Protein AF-A0A497BUD6-F1 (afdb_monomer_lite)

Sequence (98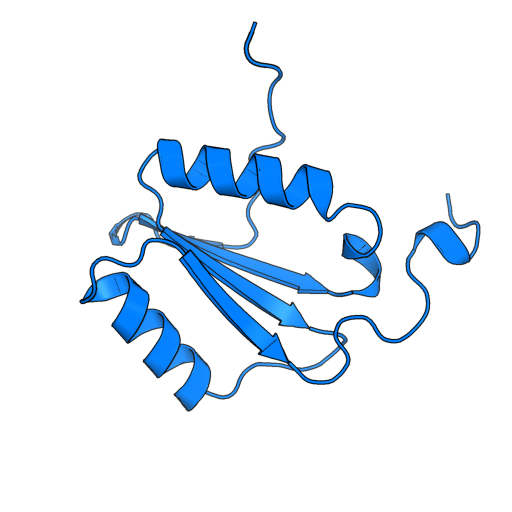 aa):
MIKSCNTRVDIAIPSMRIIVEYDEWFWHGHHLSEDNIRYKSLLNYGWKVLQIKARNNLPTQQQLDNALFNLLFDTNSFYIIELDGWGIGSTKFDNGGN

Secondary structure (DSSP, 8-state):
---------SEEEGGGTEEEEEEEHHHHTTTHHHHHHHHHHHHHTT-EEEEEEESS-PPPHHHHHHHHHHHHHSS-SEEEEEPTTTT-S--TTTTT--

pLDDT: mean 88.67, std 14.34, range [32.91, 98.19]

Radius of gyration: 14.29 Å; chains: 1; bounding box: 32×33×42 Å

Structure (mmCIF, N/CA/C/O backbone):
data_AF-A0A497BUD6-F1
#
_entry.id   AF-A0A497BUD6-F1
#
loop_
_atom_site.group_PDB
_atom_site.id
_atom_site.type_symbol
_atom_site.label_atom_id
_atom_site.label_alt_id
_atom_site.label_comp_id
_atom_site.label_asym_id
_atom_site.label_entity_id
_atom_site.label_seq_id
_atom_site.pdbx_PDB_ins_code
_atom_site.Cartn_x
_atom_site.Cartn_y
_atom_site.Cartn_z
_atom_site.occupancy
_atom_site.B_iso_or_equiv
_atom_site.auth_seq_id
_atom_site.auth_comp_id
_atom_site.auth_asym_id
_atom_site.auth_atom_id
_atom_site.pdbx_PDB_model_num
ATOM 1 N N . MET A 1 1 ? -18.742 20.102 -0.499 1.00 32.91 1 MET A N 1
ATOM 2 C CA . MET A 1 1 ? -18.841 19.077 -1.560 1.00 32.91 1 MET A CA 1
ATOM 3 C C . MET A 1 1 ? -17.599 18.209 -1.473 1.00 32.91 1 MET A C 1
ATOM 5 O O . MET A 1 1 ? -16.528 18.683 -1.825 1.00 32.91 1 MET A O 1
ATOM 9 N N . ILE A 1 2 ? -17.706 16.994 -0.938 1.00 39.28 2 ILE A N 1
ATOM 10 C CA . ILE A 1 2 ? -16.612 16.024 -1.043 1.00 39.28 2 ILE A CA 1
ATOM 11 C C . ILE A 1 2 ? -16.727 15.472 -2.463 1.00 39.28 2 ILE A C 1
ATOM 13 O O . ILE A 1 2 ? -17.709 14.802 -2.778 1.00 39.28 2 ILE A O 1
ATOM 17 N N . LYS A 1 3 ? -15.797 15.851 -3.351 1.00 40.62 3 LYS A N 1
ATOM 18 C CA . LYS A 1 3 ? -15.644 15.184 -4.651 1.00 40.62 3 LYS A CA 1
ATOM 19 C C . LYS A 1 3 ? -15.573 13.690 -4.353 1.00 40.62 3 LYS A C 1
ATOM 21 O O . LYS A 1 3 ? -14.770 13.302 -3.511 1.00 40.62 3 LYS A O 1
ATOM 26 N N . SER A 1 4 ? -16.414 12.889 -5.005 1.00 42.84 4 SER A N 1
ATOM 27 C CA . SER A 1 4 ? -16.281 11.434 -4.993 1.00 42.84 4 SER A CA 1
ATOM 28 C C . SER A 1 4 ? -14.853 11.110 -5.431 1.00 42.84 4 SER A C 1
ATOM 30 O O . SER A 1 4 ? -14.510 11.213 -6.606 1.00 42.84 4 SER A O 1
ATOM 32 N N . CYS A 1 5 ? -13.987 10.823 -4.461 1.00 50.47 5 CYS A N 1
ATOM 33 C CA . CYS A 1 5 ? -12.758 10.105 -4.710 1.00 50.47 5 CYS A CA 1
ATOM 34 C C . CYS A 1 5 ? -13.205 8.735 -5.215 1.00 50.47 5 CYS A C 1
ATOM 36 O O . CYS A 1 5 ? -14.110 8.125 -4.648 1.00 50.47 5 CYS A O 1
ATOM 38 N N . ASN A 1 6 ? -12.657 8.298 -6.342 1.00 57.50 6 ASN A N 1
ATOM 39 C CA . ASN A 1 6 ? -12.934 6.978 -6.880 1.00 57.50 6 ASN A CA 1
ATOM 40 C C . ASN A 1 6 ? -12.470 5.962 -5.820 1.00 57.50 6 ASN A C 1
ATOM 42 O O . ASN A 1 6 ? -11.274 5.754 -5.648 1.00 57.50 6 ASN A O 1
ATOM 46 N N . THR A 1 7 ? -13.395 5.405 -5.034 1.00 65.38 7 THR A N 1
ATOM 47 C CA . THR A 1 7 ? -13.101 4.523 -3.888 1.00 65.38 7 THR A CA 1
ATOM 48 C C . THR A 1 7 ? -12.854 3.090 -4.346 1.00 65.38 7 THR A C 1
ATOM 50 O O . THR A 1 7 ? -13.349 2.140 -3.740 1.00 65.38 7 THR A O 1
ATOM 53 N N . ARG A 1 8 ? -12.172 2.924 -5.479 1.00 84.06 8 ARG A N 1
ATOM 54 C CA . ARG A 1 8 ? -11.731 1.606 -5.916 1.00 84.06 8 ARG A CA 1
ATOM 55 C C . ARG A 1 8 ? -10.464 1.268 -5.153 1.00 84.06 8 ARG A C 1
ATOM 57 O O . ARG A 1 8 ? -9.606 2.129 -4.960 1.00 84.06 8 ARG A O 1
ATOM 64 N N . VAL A 1 9 ? -10.432 0.030 -4.701 1.00 91.94 9 VAL A N 1
ATOM 65 C CA . VAL A 1 9 ? -9.321 -0.604 -4.009 1.00 91.94 9 VAL A CA 1
ATOM 66 C C . VAL A 1 9 ? -9.159 -1.985 -4.626 1.00 91.94 9 VAL A C 1
ATOM 68 O O . VAL A 1 9 ? -10.169 -2.570 -5.036 1.00 91.94 9 VAL A O 1
ATOM 71 N N . ASP A 1 10 ? -7.939 -2.503 -4.701 1.00 94.19 10 ASP A N 1
ATOM 72 C CA . ASP A 1 10 ? -7.712 -3.814 -5.320 1.00 94.19 10 ASP A CA 1
ATOM 73 C C . ASP A 1 10 ? -8.294 -4.934 -4.459 1.00 94.19 10 ASP A C 1
ATOM 75 O O . ASP A 1 10 ? -9.063 -5.774 -4.934 1.00 94.19 10 ASP A O 1
ATOM 79 N N . ILE A 1 11 ? -7.965 -4.927 -3.163 1.00 96.31 11 ILE A N 1
ATOM 80 C CA . ILE A 1 11 ? -8.468 -5.900 -2.193 1.00 96.31 11 ILE A CA 1
ATOM 81 C C . ILE A 1 11 ? -8.847 -5.185 -0.896 1.00 96.31 11 ILE A C 1
ATOM 83 O O . ILE A 1 11 ? -8.066 -4.428 -0.322 1.00 96.31 11 ILE A O 1
ATOM 87 N N . ALA A 1 12 ? -10.037 -5.497 -0.383 1.00 96.38 12 ALA A N 1
ATOM 88 C CA . ALA A 1 12 ? -10.470 -5.109 0.953 1.00 96.38 12 ALA A CA 1
ATOM 89 C C . ALA A 1 12 ? -10.638 -6.344 1.844 1.00 96.38 12 ALA A C 1
ATOM 91 O O . ALA A 1 12 ? -11.255 -7.331 1.443 1.00 96.38 12 ALA A O 1
ATOM 92 N N . ILE A 1 13 ? -10.150 -6.256 3.082 1.00 96.69 13 ILE A N 1
ATOM 93 C CA . ILE A 1 13 ? -10.304 -7.261 4.139 1.00 96.69 13 ILE A CA 1
ATOM 94 C C . ILE A 1 13 ? -11.082 -6.606 5.296 1.00 96.69 13 ILE A C 1
ATOM 96 O O . ILE A 1 13 ? -10.481 -6.063 6.231 1.00 96.69 13 ILE A O 1
ATOM 100 N N . PRO A 1 14 ? -12.432 -6.604 5.255 1.00 95.81 14 PRO A N 1
ATOM 101 C CA . PRO A 1 14 ? -13.245 -5.784 6.156 1.00 95.81 14 PRO A CA 1
ATOM 102 C C . PRO A 1 14 ? -13.122 -6.149 7.633 1.00 95.81 14 PRO A C 1
ATOM 104 O O . PRO A 1 14 ? -13.110 -5.260 8.481 1.00 95.81 14 PRO 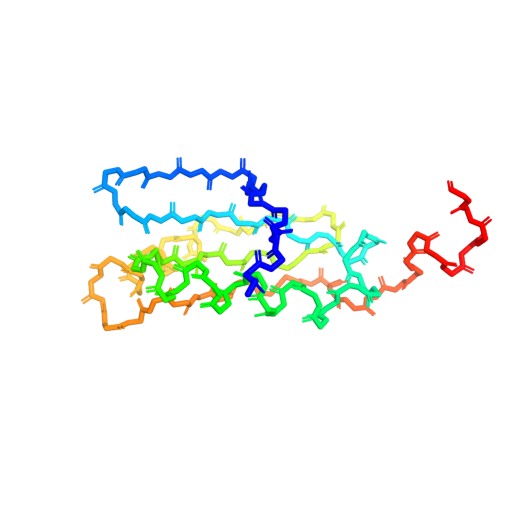A O 1
ATOM 107 N N . SER A 1 15 ? -12.987 -7.440 7.948 1.00 95.81 15 SER A N 1
ATOM 108 C CA . SER A 1 15 ? -12.845 -7.929 9.327 1.00 95.81 15 SER A CA 1
ATOM 109 C C . SER A 1 15 ? -11.607 -7.372 10.034 1.00 95.81 15 SER A C 1
ATOM 111 O O . SER A 1 15 ? -11.605 -7.255 11.255 1.00 95.81 15 SER A O 1
ATOM 113 N N . MET A 1 16 ? -10.580 -6.994 9.270 1.00 95.50 16 MET A N 1
ATOM 114 C CA . MET A 1 16 ? -9.330 -6.420 9.774 1.00 95.50 16 MET A CA 1
ATOM 115 C C . MET A 1 16 ? -9.221 -4.914 9.503 1.00 95.50 16 MET A C 1
ATOM 117 O O . MET A 1 16 ? -8.261 -4.284 9.937 1.00 95.50 16 MET A O 1
ATOM 121 N N . ARG A 1 17 ? -10.186 -4.337 8.770 1.00 95.94 17 ARG A N 1
ATOM 122 C CA . ARG A 1 17 ? -10.103 -2.992 8.184 1.00 95.94 17 ARG A CA 1
ATOM 123 C C . ARG A 1 17 ? -8.795 -2.756 7.426 1.00 95.94 17 ARG A C 1
ATOM 125 O O . ARG A 1 17 ? -8.223 -1.676 7.520 1.00 95.94 17 ARG A O 1
ATOM 132 N N . ILE A 1 18 ? -8.326 -3.748 6.671 1.00 97.50 18 ILE A N 1
ATOM 133 C CA . ILE A 1 18 ? -7.126 -3.621 5.835 1.00 97.50 18 ILE A CA 1
ATOM 134 C C . ILE A 1 18 ? -7.543 -3.498 4.373 1.00 97.50 18 ILE A C 1
ATOM 136 O O . ILE A 1 18 ? -8.372 -4.268 3.892 1.00 97.50 18 ILE A O 1
ATOM 140 N N . ILE A 1 19 ? -6.947 -2.539 3.680 1.00 97.44 19 ILE A N 1
ATOM 141 C CA . ILE A 1 19 ? -6.915 -2.445 2.226 1.00 97.44 19 ILE A CA 1
ATOM 142 C C . ILE A 1 19 ? -5.527 -2.875 1.752 1.00 97.44 19 ILE A C 1
ATOM 144 O O . ILE A 1 19 ? -4.527 -2.511 2.374 1.00 97.44 19 ILE A O 1
ATOM 148 N N . VAL A 1 20 ? -5.469 -3.635 0.663 1.00 97.00 20 VAL A N 1
ATOM 149 C CA . VAL A 1 20 ? -4.227 -3.958 -0.044 1.00 97.00 20 VAL A CA 1
ATOM 150 C C . VAL A 1 20 ? -4.306 -3.342 -1.435 1.00 97.00 20 VAL A C 1
ATOM 152 O O . VAL A 1 20 ? -5.282 -3.575 -2.145 1.00 97.00 20 VAL A O 1
ATOM 155 N N . GLU A 1 21 ? -3.290 -2.564 -1.793 1.00 96.06 21 GLU A N 1
ATOM 156 C CA . GLU A 1 21 ? -3.133 -1.921 -3.104 1.00 96.06 21 GLU A CA 1
ATOM 157 C C . GLU A 1 21 ? -1.849 -2.438 -3.741 1.00 96.06 21 GLU A C 1
ATOM 159 O O . GLU A 1 21 ? -0.797 -2.466 -3.089 1.00 96.06 21 GLU A O 1
ATOM 164 N N . TYR A 1 22 ? -1.937 -2.864 -4.994 1.00 95.25 22 TYR A N 1
ATOM 165 C CA . TYR A 1 22 ? -0.802 -3.302 -5.788 1.00 95.25 22 TYR A CA 1
ATOM 166 C C . TYR A 1 22 ? -0.546 -2.281 -6.898 1.00 95.25 22 TYR A C 1
ATOM 168 O O . TYR A 1 22 ? -1.086 -2.358 -8.000 1.00 95.25 22 TYR A O 1
ATOM 176 N N . ASP A 1 23 ? 0.322 -1.323 -6.590 1.00 94.50 23 ASP A N 1
ATOM 177 C CA . ASP A 1 23 ? 0.656 -0.225 -7.480 1.00 94.50 23 ASP A CA 1
ATOM 178 C C . ASP A 1 23 ? 1.828 -0.629 -8.375 1.00 94.50 23 ASP A C 1
ATOM 180 O O . ASP A 1 23 ? 2.985 -0.702 -7.945 1.00 94.50 23 ASP A O 1
ATOM 184 N N . GLU A 1 24 ? 1.551 -0.850 -9.655 1.00 92.81 24 GLU A N 1
ATOM 185 C CA . GLU A 1 24 ? 2.599 -1.010 -10.660 1.00 92.81 24 GLU A CA 1
ATOM 186 C C . GLU A 1 24 ? 3.044 0.345 -11.225 1.00 92.81 24 GLU A C 1
ATOM 188 O O . GLU A 1 24 ? 2.224 1.189 -11.605 1.00 92.81 24 GLU A O 1
ATOM 193 N N . TRP A 1 25 ? 4.361 0.532 -11.364 1.00 93.75 25 TRP A N 1
ATOM 194 C CA . TRP A 1 25 ? 4.958 1.787 -11.838 1.00 93.75 25 TRP A CA 1
ATOM 195 C C . TRP A 1 25 ? 4.387 2.263 -13.178 1.00 93.75 25 TRP A C 1
ATOM 197 O O . TRP A 1 25 ? 4.130 3.455 -13.357 1.00 93.75 25 TRP A O 1
ATOM 207 N N . PHE A 1 26 ? 4.149 1.332 -14.109 1.00 91.38 26 PHE A N 1
ATOM 208 C CA . PHE A 1 26 ? 3.629 1.663 -15.433 1.00 91.38 26 PHE A CA 1
ATOM 20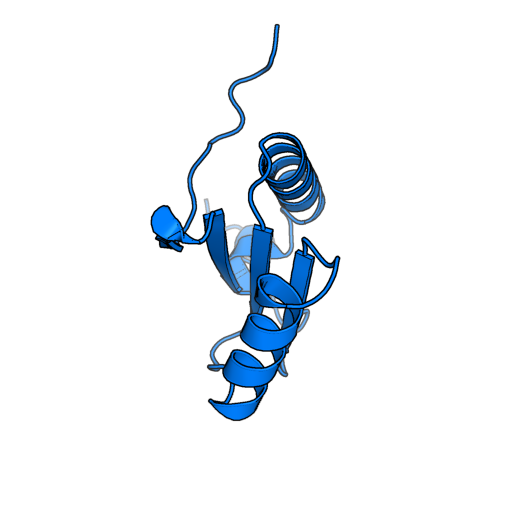9 C C . PHE A 1 26 ? 2.291 2.413 -15.352 1.00 91.38 26 PHE A C 1
ATOM 211 O O . PHE A 1 26 ? 2.090 3.384 -16.078 1.00 91.38 26 PHE A O 1
ATOM 218 N N . TRP A 1 27 ? 1.398 2.011 -14.448 1.00 89.06 27 TRP A N 1
ATOM 219 C CA . TRP A 1 27 ? 0.076 2.622 -14.309 1.00 89.06 27 TRP A CA 1
ATOM 220 C C . TRP A 1 27 ? 0.088 3.832 -13.373 1.00 89.06 27 TRP A C 1
ATOM 222 O O . TRP A 1 27 ? -0.554 4.836 -13.676 1.00 89.06 27 TRP A O 1
ATOM 232 N N . HIS A 1 28 ? 0.843 3.768 -12.274 1.00 89.12 28 HIS A N 1
ATOM 233 C CA . HIS A 1 28 ? 0.733 4.735 -11.177 1.00 89.12 28 HIS A CA 1
ATOM 234 C C . HIS A 1 28 ? 1.767 5.866 -11.198 1.00 89.12 28 HIS A C 1
ATOM 236 O O . HIS A 1 28 ? 1.590 6.861 -10.495 1.00 89.12 28 HIS A O 1
ATOM 242 N N . GLY A 1 29 ? 2.827 5.780 -12.009 1.00 87.94 29 GLY A N 1
ATOM 243 C CA . GLY A 1 29 ? 3.942 6.737 -11.955 1.00 87.94 29 GLY A CA 1
ATOM 244 C C . GLY A 1 29 ? 3.569 8.217 -12.156 1.00 87.94 29 GLY A C 1
ATOM 245 O O . GLY A 1 29 ? 4.247 9.083 -11.608 1.00 87.94 29 GLY A O 1
ATOM 246 N N . HIS A 1 30 ? 2.464 8.527 -12.852 1.00 88.50 30 HIS A N 1
ATOM 247 C CA . HIS A 1 30 ? 1.938 9.903 -12.989 1.00 88.50 30 HIS A CA 1
ATOM 248 C C . HIS A 1 30 ? 0.839 10.274 -11.988 1.00 88.50 30 HIS A C 1
ATOM 250 O O . HIS A 1 30 ? 0.531 11.454 -11.831 1.00 88.50 30 HIS A O 1
ATOM 256 N N . HIS A 1 31 ? 0.258 9.301 -11.287 1.00 86.81 31 HIS A N 1
ATOM 257 C CA . HIS A 1 31 ? -0.902 9.494 -10.407 1.00 86.81 31 HIS A CA 1
ATOM 258 C C . HIS A 1 31 ? -0.540 9.544 -8.916 1.00 86.81 31 HIS A C 1
ATOM 260 O O . HIS A 1 31 ? -1.419 9.587 -8.058 1.00 86.81 31 HIS A O 1
ATOM 266 N N . LEU A 1 32 ? 0.753 9.629 -8.584 1.00 88.12 32 LEU A N 1
ATOM 267 C CA . LEU A 1 32 ? 1.253 9.555 -7.205 1.00 88.12 32 LEU A CA 1
ATOM 268 C C . LEU A 1 32 ? 0.586 10.555 -6.242 1.00 88.12 32 LEU A C 1
ATOM 270 O O . LEU A 1 32 ? 0.401 10.262 -5.059 1.00 88.12 32 LEU A O 1
ATOM 274 N N . SER A 1 33 ? 0.247 11.760 -6.706 1.00 88.44 33 SER A N 1
ATOM 275 C C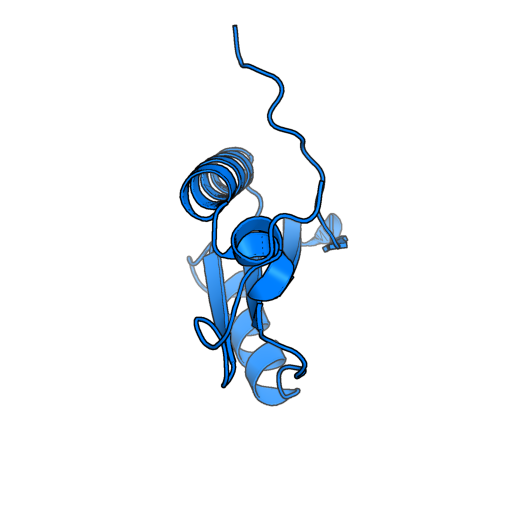A . SER A 1 33 ? -0.418 12.773 -5.874 1.00 88.44 33 SER A CA 1
ATOM 276 C C . SER A 1 33 ? -1.879 12.414 -5.582 1.00 88.44 33 SER A C 1
ATOM 278 O O . SER A 1 33 ? -2.343 12.581 -4.452 1.00 88.44 33 SER A O 1
ATOM 280 N N . GLU A 1 34 ? -2.586 11.887 -6.576 1.00 88.06 34 GLU A N 1
ATOM 281 C CA . GLU A 1 34 ? -3.981 11.457 -6.492 1.00 88.06 34 GLU A CA 1
ATOM 282 C C . GLU A 1 34 ? -4.108 10.208 -5.615 1.00 88.06 34 GLU A C 1
ATOM 284 O O . GLU A 1 34 ? -4.957 10.171 -4.719 1.00 88.06 34 GLU A O 1
ATOM 289 N N . ASP A 1 35 ? -3.193 9.251 -5.780 1.00 88.06 35 ASP A N 1
ATOM 290 C CA . ASP A 1 35 ? -3.085 8.061 -4.935 1.00 88.06 35 ASP A CA 1
ATOM 291 C C . ASP A 1 35 ? -2.841 8.433 -3.471 1.00 88.06 35 ASP A C 1
ATOM 293 O O . ASP A 1 35 ? -3.543 7.963 -2.576 1.00 88.06 35 ASP A O 1
ATOM 297 N N . ASN A 1 36 ? -1.948 9.389 -3.202 1.00 89.38 36 ASN A N 1
ATOM 298 C CA . ASN A 1 36 ? -1.726 9.881 -1.841 1.00 89.38 36 ASN A CA 1
ATOM 299 C C . ASN A 1 36 ? -2.979 10.513 -1.211 1.00 89.38 36 ASN A C 1
ATOM 301 O O . ASN A 1 36 ? -3.201 10.379 -0.004 1.00 89.38 36 ASN A O 1
ATOM 305 N N . ILE A 1 37 ? -3.807 11.217 -1.990 1.00 91.19 37 ILE A N 1
ATOM 306 C CA . ILE A 1 37 ? -5.075 11.774 -1.493 1.00 91.19 37 ILE A CA 1
ATOM 307 C C . ILE A 1 37 ? -6.059 10.641 -1.180 1.00 91.19 37 ILE A C 1
ATOM 309 O O . ILE A 1 37 ? -6.710 10.668 -0.130 1.00 91.19 37 ILE A O 1
ATOM 313 N N . ARG A 1 38 ? -6.139 9.631 -2.054 1.00 90.12 38 ARG A N 1
ATOM 314 C CA . ARG A 1 38 ? -6.967 8.433 -1.861 1.00 90.12 38 ARG A CA 1
ATOM 315 C C . ARG A 1 38 ? -6.576 7.700 -0.577 1.00 90.12 38 ARG A C 1
ATOM 317 O O . ARG A 1 38 ? -7.439 7.476 0.272 1.00 90.12 38 ARG A O 1
ATOM 324 N N . TYR A 1 39 ? -5.287 7.441 -0.369 1.00 92.06 39 TYR A N 1
ATOM 325 C CA . TYR A 1 39 ? -4.784 6.782 0.838 1.00 92.06 39 TYR A CA 1
ATOM 326 C C . TYR A 1 39 ? -5.096 7.574 2.104 1.00 92.06 39 TYR A C 1
ATOM 328 O O . TYR A 1 39 ? -5.652 7.017 3.047 1.00 92.06 39 TYR A O 1
ATOM 336 N N . LYS A 1 40 ? -4.869 8.893 2.114 1.00 92.19 40 LYS A N 1
ATOM 337 C CA . LYS A 1 40 ? -5.250 9.747 3.254 1.00 92.19 40 LYS A CA 1
ATOM 338 C C . LYS A 1 40 ? -6.739 9.656 3.575 1.00 92.19 40 LYS A C 1
ATOM 340 O O . LYS A 1 40 ? -7.115 9.616 4.743 1.00 92.19 40 LYS A O 1
ATOM 345 N N . SER A 1 41 ? -7.590 9.601 2.552 1.00 92.50 41 SER A N 1
ATOM 346 C CA . SER A 1 41 ? -9.025 9.423 2.750 1.00 92.50 41 SER A CA 1
ATOM 347 C C . SER A 1 41 ? -9.350 8.078 3.406 1.00 92.50 41 SER A C 1
ATOM 349 O O . SER A 1 41 ? -10.133 8.055 4.350 1.00 92.50 41 SER A O 1
ATOM 351 N N . LEU A 1 42 ? -8.750 6.974 2.948 1.00 92.94 42 LEU A N 1
ATOM 352 C CA . LEU A 1 42 ? -8.944 5.640 3.534 1.00 92.94 42 LEU A CA 1
ATOM 353 C C . LEU A 1 42 ? -8.506 5.597 5.004 1.00 92.94 42 LEU A C 1
ATOM 355 O O . LEU A 1 42 ? -9.265 5.130 5.856 1.00 92.94 42 LEU A O 1
ATOM 359 N N . LEU A 1 43 ? -7.337 6.168 5.309 1.00 94.12 43 LEU A N 1
ATOM 360 C CA . LEU A 1 43 ? -6.822 6.286 6.675 1.00 94.12 43 L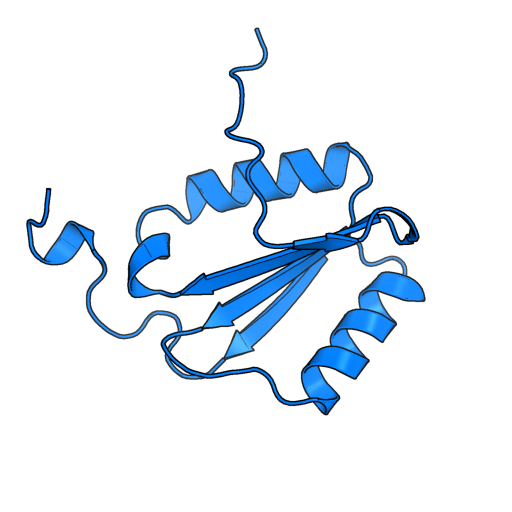EU A CA 1
ATOM 361 C C . LEU A 1 43 ? -7.777 7.079 7.579 1.00 94.12 43 LEU A C 1
ATOM 363 O O . LEU A 1 43 ? -8.074 6.650 8.692 1.00 94.12 43 LEU A O 1
ATOM 367 N N . ASN A 1 44 ? -8.331 8.191 7.087 1.00 93.62 44 ASN A N 1
ATOM 368 C CA . ASN A 1 44 ? -9.311 8.993 7.830 1.00 93.62 44 ASN A CA 1
ATOM 369 C C . ASN A 1 44 ? -10.626 8.241 8.098 1.00 93.62 44 ASN A C 1
ATOM 371 O O . ASN A 1 44 ? -11.298 8.516 9.090 1.00 93.62 44 ASN A O 1
ATOM 375 N N . TYR A 1 45 ? -10.988 7.280 7.245 1.00 92.94 45 TYR A N 1
ATOM 376 C CA . TYR A 1 45 ? -12.122 6.378 7.471 1.00 92.94 45 TYR A CA 1
ATOM 377 C C . TYR A 1 45 ? -11.788 5.198 8.401 1.00 92.94 45 TYR A C 1
ATOM 379 O O . TYR A 1 45 ? -12.640 4.343 8.645 1.00 92.94 45 TYR A O 1
ATOM 387 N N . GLY A 1 46 ? -10.571 5.149 8.950 1.00 94.31 46 GLY A N 1
ATOM 388 C CA . GLY A 1 46 ? -10.129 4.116 9.882 1.00 94.31 46 GLY A CA 1
ATOM 389 C C . GLY A 1 46 ? -9.719 2.807 9.212 1.00 94.31 46 GLY A C 1
ATOM 390 O O . GLY A 1 46 ? -9.633 1.787 9.900 1.00 94.31 46 GLY A O 1
ATOM 391 N N . TRP A 1 47 ? -9.491 2.819 7.895 1.00 96.56 47 TRP A N 1
ATOM 392 C CA . TRP A 1 47 ? -8.826 1.717 7.210 1.00 96.56 47 TRP A CA 1
ATOM 393 C C . TRP A 1 47 ? -7.323 1.792 7.436 1.00 96.56 47 TRP A C 1
ATOM 395 O O . TRP A 1 47 ? -6.741 2.869 7.540 1.00 96.56 47 TRP A O 1
ATOM 405 N N . LYS A 1 48 ? -6.700 0.625 7.479 1.00 97.69 48 LYS A N 1
ATOM 406 C CA . LYS A 1 48 ? -5.264 0.439 7.361 1.00 97.69 48 LYS A CA 1
ATOM 407 C C . LYS A 1 48 ? -4.942 0.099 5.910 1.00 97.69 48 LYS A C 1
ATOM 409 O O . LYS A 1 48 ? -5.752 -0.552 5.253 1.00 97.69 48 LYS A O 1
ATOM 414 N N . VAL A 1 49 ? -3.788 0.516 5.407 1.00 97.56 49 VAL A N 1
ATOM 415 C CA . VAL A 1 49 ? -3.405 0.291 4.007 1.00 97.56 49 VAL A CA 1
ATOM 416 C C . VAL A 1 49 ? -2.044 -0.390 3.938 1.00 97.56 49 VAL A C 1
ATOM 418 O O . VAL A 1 49 ? -1.064 0.101 4.499 1.00 97.56 49 VAL A O 1
ATOM 421 N N . LEU A 1 50 ? -2.000 -1.514 3.228 1.00 97.94 50 LEU A N 1
ATOM 422 C CA . LEU A 1 50 ? -0.781 -2.126 2.726 1.00 97.94 50 LEU A CA 1
ATOM 423 C C . LEU A 1 50 ? -0.623 -1.740 1.257 1.00 97.94 50 LEU A C 1
ATOM 425 O O . LEU A 1 50 ? -1.405 -2.179 0.419 1.00 97.94 50 LEU A O 1
ATOM 429 N N . GLN A 1 51 ? 0.392 -0.940 0.953 1.00 97.56 51 GLN A N 1
ATOM 430 C CA . GLN A 1 51 ? 0.742 -0.583 -0.416 1.00 97.56 51 GLN A CA 1
ATOM 431 C C . GLN A 1 51 ? 1.925 -1.436 -0.875 1.00 97.56 51 GLN A C 1
ATOM 433 O O . GLN A 1 51 ? 2.984 -1.431 -0.245 1.00 97.56 51 GLN A O 1
ATOM 438 N N . ILE A 1 52 ? 1.763 -2.145 -1.985 1.00 97.75 52 ILE A N 1
ATOM 439 C CA . ILE A 1 52 ? 2.839 -2.868 -2.657 1.00 97.75 52 ILE A CA 1
ATOM 440 C C . ILE A 1 52 ? 3.197 -2.073 -3.904 1.00 97.75 52 ILE A C 1
ATOM 442 O O . ILE A 1 52 ? 2.398 -1.970 -4.824 1.00 97.75 52 ILE A O 1
ATOM 446 N N . LYS A 1 53 ? 4.398 -1.504 -3.926 1.00 97.00 53 LYS A N 1
ATOM 447 C CA . LYS A 1 53 ? 4.931 -0.767 -5.070 1.00 97.00 53 LYS A CA 1
ATOM 448 C C . LYS A 1 53 ? 5.833 -1.681 -5.876 1.00 97.00 53 LYS A C 1
ATOM 450 O O . LYS A 1 53 ? 6.855 -2.139 -5.363 1.00 97.00 53 LYS A O 1
ATOM 455 N N . ALA A 1 54 ? 5.462 -1.946 -7.120 1.00 95.12 54 ALA A N 1
ATOM 456 C CA . ALA A 1 54 ? 6.104 -2.965 -7.936 1.00 95.12 54 ALA A CA 1
ATOM 457 C C . ALA A 1 54 ? 6.282 -2.531 -9.394 1.00 95.12 54 ALA A C 1
ATOM 459 O O . ALA A 1 54 ? 5.785 -1.496 -9.843 1.00 95.12 54 ALA A O 1
ATOM 460 N N . ARG A 1 55 ? 6.998 -3.356 -10.161 1.00 88.81 55 ARG A N 1
ATOM 461 C CA . ARG A 1 55 ? 7.022 -3.258 -11.627 1.00 88.81 55 ARG A CA 1
ATOM 462 C C . ARG A 1 55 ? 6.383 -4.473 -12.283 1.00 88.81 55 ARG A C 1
ATOM 464 O O . ARG A 1 55 ? 5.543 -4.315 -13.154 1.00 88.81 55 ARG A O 1
ATOM 471 N N . ASN A 1 56 ? 6.835 -5.664 -11.907 1.00 85.50 56 ASN A N 1
ATOM 472 C CA . ASN A 1 56 ? 6.382 -6.948 -12.452 1.00 85.50 56 ASN A CA 1
ATOM 473 C C . ASN A 1 56 ? 6.741 -8.121 -11.518 1.00 85.50 56 ASN A C 1
ATOM 475 O O . ASN A 1 56 ? 6.950 -9.250 -11.962 1.00 85.50 56 ASN A O 1
ATOM 479 N N . ASN A 1 57 ? 6.893 -7.835 -10.228 1.00 91.12 57 ASN A N 1
ATOM 480 C CA . ASN A 1 57 ? 7.410 -8.741 -9.214 1.00 91.12 57 ASN A CA 1
ATOM 481 C C . ASN A 1 57 ? 6.490 -8.788 -7.995 1.00 91.12 57 ASN A C 1
ATOM 483 O O . ASN A 1 57 ? 5.781 -7.836 -7.683 1.00 91.12 57 ASN A O 1
ATOM 487 N N . LEU A 1 58 ? 6.506 -9.917 -7.294 1.00 95.00 58 LEU A N 1
ATOM 488 C CA . LEU A 1 58 ? 5.694 -10.127 -6.102 1.00 95.00 58 LEU A CA 1
ATOM 489 C C . LEU A 1 58 ? 6.541 -9.952 -4.839 1.00 95.00 58 LEU A C 1
ATOM 491 O O . LEU A 1 58 ? 7.732 -10.279 -4.857 1.00 95.00 58 LEU A O 1
ATOM 495 N N . PRO A 1 59 ? 5.943 -9.475 -3.736 1.00 96.88 59 PRO A N 1
ATOM 496 C CA . PRO A 1 59 ? 6.620 -9.477 -2.454 1.00 96.88 59 PRO A CA 1
ATOM 497 C C . PRO A 1 59 ? 6.852 -10.915 -1.987 1.00 96.88 59 PRO A C 1
ATOM 499 O O . PRO A 1 59 ? 6.078 -11.830 -2.273 1.00 96.88 59 PRO A O 1
ATOM 502 N N . THR A 1 60 ? 7.920 -11.112 -1.226 1.00 98.06 60 THR A N 1
ATOM 503 C CA . THR A 1 60 ? 8.167 -12.380 -0.536 1.00 98.06 60 THR A CA 1
ATOM 504 C C . THR A 1 60 ? 7.159 -12.591 0.595 1.00 98.06 60 THR A C 1
ATOM 506 O O . THR A 1 60 ? 6.638 -11.629 1.167 1.00 98.06 60 THR A O 1
ATOM 509 N N . GLN A 1 61 ? 6.940 -13.852 0.984 1.00 97.69 61 GLN A N 1
ATOM 510 C CA . GLN A 1 61 ? 6.086 -14.183 2.131 1.00 97.69 61 GLN A CA 1
ATOM 511 C C . GLN A 1 61 ? 6.530 -13.443 3.403 1.00 97.69 61 GLN A C 1
ATOM 513 O O . GLN A 1 61 ? 5.706 -12.862 4.095 1.00 97.69 61 GLN A O 1
ATOM 518 N N . GLN A 1 62 ? 7.839 -13.373 3.662 1.00 98.19 62 GLN A N 1
ATOM 519 C CA . GLN A 1 62 ? 8.377 -12.684 4.835 1.00 98.19 62 GLN A CA 1
ATOM 520 C C . GLN A 1 62 ? 8.065 -11.177 4.835 1.00 98.19 62 GLN A C 1
ATOM 522 O O . GLN A 1 62 ? 7.774 -10.608 5.886 1.00 98.19 62 GLN A O 1
ATOM 527 N N . GLN A 1 63 ? 8.111 -10.512 3.675 1.00 98.12 63 GLN A N 1
ATOM 528 C CA . GLN A 1 63 ? 7.731 -9.097 3.575 1.00 98.12 63 GLN A CA 1
ATOM 529 C C . GLN A 1 63 ? 6.242 -8.897 3.875 1.00 98.12 63 GLN A C 1
ATOM 531 O O . GLN A 1 63 ? 5.891 -7.952 4.581 1.00 98.12 63 GLN A O 1
ATOM 536 N N . LEU A 1 64 ? 5.384 -9.798 3.388 1.00 97.62 64 LEU A N 1
ATOM 537 C CA . LEU A 1 64 ? 3.952 -9.779 3.692 1.00 97.62 64 LEU A CA 1
ATOM 538 C C . LEU A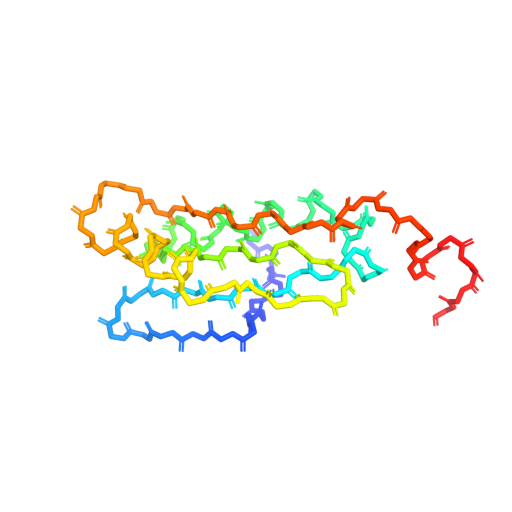 1 64 ? 3.693 -10.006 5.185 1.00 97.62 64 LEU A C 1
ATOM 540 O O . LEU A 1 64 ? 2.948 -9.238 5.788 1.00 97.62 64 LEU A O 1
ATOM 544 N N . ASP A 1 65 ? 4.343 -10.997 5.795 1.00 96.94 65 ASP A N 1
ATOM 545 C CA . ASP A 1 65 ? 4.189 -11.302 7.221 1.00 96.94 65 ASP A CA 1
ATOM 546 C C . ASP A 1 65 ? 4.602 -10.107 8.091 1.00 96.94 65 ASP A C 1
ATOM 548 O O . ASP A 1 65 ? 3.875 -9.715 9.005 1.00 96.94 65 ASP A O 1
ATOM 552 N N . ASN A 1 66 ? 5.728 -9.463 7.765 1.00 96.56 66 ASN A N 1
ATOM 553 C CA . ASN A 1 66 ? 6.188 -8.262 8.459 1.00 96.56 66 ASN A CA 1
ATOM 554 C C . ASN A 1 66 ? 5.207 -7.094 8.298 1.00 96.56 66 ASN A C 1
ATOM 556 O O . ASN A 1 66 ? 4.917 -6.393 9.271 1.00 96.56 66 ASN A O 1
ATOM 560 N N . ALA A 1 67 ? 4.683 -6.879 7.091 1.00 96.94 67 ALA A N 1
ATOM 561 C CA . ALA A 1 67 ? 3.711 -5.825 6.828 1.00 96.94 67 ALA A CA 1
ATOM 562 C C . ALA A 1 67 ? 2.408 -6.053 7.605 1.00 96.94 67 ALA A C 1
ATOM 564 O O . ALA A 1 67 ? 1.908 -5.142 8.266 1.00 96.94 67 ALA A O 1
ATOM 565 N N . LEU A 1 68 ? 1.890 -7.283 7.592 1.00 95.56 68 LEU A N 1
ATOM 566 C CA . LEU A 1 68 ? 0.702 -7.655 8.354 1.00 95.56 68 LEU A CA 1
ATOM 567 C C . LEU A 1 68 ? 0.939 -7.527 9.857 1.00 95.56 68 LEU A C 1
ATOM 569 O O . LEU A 1 68 ? 0.065 -7.018 10.553 1.00 95.56 68 LEU A O 1
ATOM 573 N N . PHE A 1 69 ? 2.113 -7.916 10.360 1.00 95.81 69 PHE A N 1
ATOM 574 C CA . PHE A 1 69 ? 2.452 -7.742 11.769 1.00 95.81 69 PHE A CA 1
ATOM 575 C C . PHE A 1 69 ? 2.406 -6.263 12.181 1.00 95.81 69 PHE A C 1
ATOM 577 O O . PHE A 1 69 ? 1.751 -5.918 13.165 1.00 95.81 69 PHE A O 1
ATOM 584 N N . ASN A 1 70 ? 3.023 -5.383 11.384 1.00 96.06 70 ASN A N 1
ATOM 585 C CA . ASN A 1 70 ? 3.006 -3.937 11.617 1.00 96.06 70 ASN A CA 1
ATOM 586 C C . ASN A 1 70 ? 1.585 -3.368 11.576 1.00 96.06 70 ASN A C 1
ATOM 588 O O . ASN A 1 70 ? 1.215 -2.566 12.427 1.00 96.06 70 ASN A O 1
ATOM 592 N N . LEU A 1 71 ? 0.769 -3.784 10.608 1.00 96.31 71 LEU A N 1
ATOM 593 C CA . LEU A 1 71 ? -0.593 -3.275 10.494 1.00 96.31 71 LEU A CA 1
ATOM 594 C C . LEU A 1 71 ? -1.517 -3.837 11.571 1.00 96.31 71 LEU A C 1
ATOM 596 O O . LEU A 1 71 ? -2.415 -3.131 12.004 1.00 96.31 71 LEU A O 1
ATOM 600 N N . LEU A 1 72 ? -1.366 -5.083 12.010 1.00 94.38 72 LEU A N 1
ATOM 601 C CA . LEU A 1 72 ? -2.309 -5.700 12.948 1.00 94.38 72 LEU A CA 1
ATOM 602 C C . LEU A 1 72 ? -1.976 -5.404 14.408 1.00 94.38 72 LEU A C 1
ATOM 604 O O . LEU A 1 72 ? -2.901 -5.203 15.196 1.00 94.38 72 LEU A O 1
ATOM 608 N N . PHE A 1 73 ? -0.691 -5.366 14.758 1.00 92.69 73 PHE A N 1
ATOM 609 C CA . PHE A 1 73 ? -0.249 -5.350 16.153 1.00 92.69 73 PHE A CA 1
ATOM 610 C C . PHE A 1 73 ? 0.473 -4.066 16.570 1.00 92.69 73 PHE A C 1
ATOM 612 O O . PHE A 1 73 ? 0.601 -3.827 17.769 1.00 92.69 73 PHE A O 1
ATOM 619 N N . ASP A 1 74 ? 0.902 -3.230 15.623 1.00 87.56 74 ASP A N 1
ATOM 620 C CA . ASP A 1 74 ? 1.452 -1.905 15.919 1.00 87.56 74 ASP A CA 1
ATOM 621 C C . ASP A 1 74 ? 0.378 -0.804 15.763 1.00 87.56 74 ASP A C 1
ATOM 623 O O . ASP A 1 74 ? -0.762 -1.026 15.342 1.00 87.56 74 ASP A O 1
ATOM 627 N N . THR A 1 75 ? 0.755 0.421 16.109 1.00 88.19 75 THR A N 1
ATOM 628 C CA . THR A 1 75 ? -0.014 1.658 15.940 1.00 88.19 75 THR A CA 1
ATOM 629 C C . THR A 1 75 ? -0.042 2.160 14.491 1.00 88.19 75 THR A C 1
ATOM 631 O O . THR A 1 75 ? -0.747 3.125 14.185 1.00 88.19 75 THR A O 1
ATOM 634 N N . ASN A 1 76 ? 0.679 1.495 13.583 1.00 91.81 76 ASN A N 1
ATOM 635 C CA . ASN A 1 76 ? 0.765 1.864 12.176 1.00 91.81 76 ASN A CA 1
ATOM 636 C C . ASN A 1 76 ? -0.547 1.571 11.433 1.00 91.81 76 ASN A C 1
ATOM 638 O O . ASN A 1 76 ? -1.109 0.477 11.494 1.00 91.81 76 ASN A O 1
ATOM 642 N N . SER A 1 77 ? -1.018 2.556 10.671 1.00 95.00 77 SER A N 1
ATOM 643 C CA . SER A 1 77 ? -2.168 2.420 9.770 1.00 95.00 77 SER A CA 1
ATOM 644 C C . SER A 1 77 ? -1.767 2.370 8.295 1.00 95.00 77 SER A C 1
ATOM 646 O O . SER A 1 77 ? -2.616 2.138 7.441 1.00 95.00 77 SER A O 1
ATOM 648 N N . PHE A 1 78 ? -0.485 2.546 7.981 1.00 97.19 78 PHE A N 1
ATOM 649 C CA . PHE A 1 78 ? 0.030 2.528 6.617 1.00 97.19 78 PHE A CA 1
ATOM 650 C C . PHE A 1 78 ? 1.370 1.795 6.579 1.00 97.19 78 PHE A C 1
ATOM 652 O O . PHE A 1 78 ? 2.240 2.071 7.404 1.00 97.19 78 PHE A O 1
ATOM 659 N N . TYR A 1 79 ? 1.541 0.879 5.630 1.00 97.62 79 TYR A N 1
ATOM 660 C CA . TYR A 1 79 ? 2.798 0.167 5.418 1.00 97.62 79 TYR A CA 1
ATOM 661 C C . TYR A 1 79 ? 3.075 0.024 3.923 1.00 97.62 79 TYR A C 1
ATOM 663 O O . TYR A 1 79 ? 2.172 -0.306 3.155 1.00 97.62 79 TYR A O 1
ATOM 671 N N . ILE A 1 80 ? 4.324 0.262 3.520 1.00 97.69 80 ILE A N 1
ATOM 672 C CA . ILE A 1 80 ? 4.761 0.144 2.127 1.00 97.69 80 ILE A CA 1
ATOM 673 C C . ILE A 1 80 ? 5.740 -1.017 2.013 1.00 97.69 80 ILE A C 1
ATOM 675 O O . ILE A 1 80 ? 6.750 -1.051 2.715 1.00 97.69 80 ILE A O 1
ATOM 679 N N . ILE A 1 81 ? 5.473 -1.921 1.075 1.00 98.06 81 ILE A N 1
ATOM 680 C CA . ILE A 1 81 ? 6.490 -2.807 0.519 1.00 98.06 81 ILE A CA 1
ATOM 681 C C . ILE A 1 81 ? 6.894 -2.217 -0.831 1.00 98.06 81 ILE A C 1
ATOM 683 O O . ILE A 1 81 ? 6.113 -2.250 -1.779 1.00 98.06 81 ILE A O 1
ATOM 687 N N . GLU A 1 82 ? 8.099 -1.662 -0.918 1.00 97.44 82 GLU A N 1
ATOM 688 C CA . GLU A 1 82 ? 8.668 -1.204 -2.186 1.00 97.44 82 GLU A CA 1
ATOM 689 C C . GLU A 1 82 ? 9.583 -2.293 -2.743 1.00 97.44 82 GLU A C 1
ATOM 691 O O . GLU A 1 82 ? 10.524 -2.724 -2.076 1.00 97.44 82 GLU A O 1
ATOM 696 N N . LEU A 1 83 ? 9.246 -2.792 -3.932 1.00 96.94 83 LEU A N 1
ATOM 697 C CA . LEU A 1 83 ? 9.982 -3.844 -4.617 1.00 96.94 83 LEU A CA 1
ATOM 698 C C . LEU A 1 83 ? 10.919 -3.264 -5.675 1.00 96.94 83 LEU A C 1
ATOM 700 O O . LEU A 1 83 ? 10.702 -2.172 -6.210 1.00 96.94 83 LEU A O 1
ATOM 704 N N . ASP A 1 84 ? 11.932 -4.053 -6.028 1.00 94.56 84 ASP A N 1
ATOM 705 C CA . ASP A 1 84 ? 12.887 -3.695 -7.071 1.00 94.56 84 ASP A CA 1
ATOM 706 C C . ASP A 1 84 ? 12.169 -3.339 -8.376 1.00 94.56 84 ASP A C 1
ATOM 708 O O . ASP A 1 84 ? 11.287 -4.063 -8.846 1.00 94.56 84 ASP A O 1
ATOM 712 N N . GLY A 1 85 ? 12.576 -2.228 -8.986 1.00 89.75 85 GLY A N 1
ATOM 713 C CA . GLY A 1 85 ? 12.021 -1.766 -10.255 1.00 89.75 85 GLY A CA 1
ATOM 714 C C . GLY A 1 85 ? 10.895 -0.742 -10.140 1.00 89.75 85 GLY A C 1
ATOM 715 O O . GLY A 1 85 ? 10.521 -0.180 -11.171 1.00 89.75 85 GLY A O 1
ATOM 716 N N . TRP A 1 86 ? 10.391 -0.441 -8.938 1.00 94.38 86 TRP A N 1
ATOM 717 C CA . TRP A 1 86 ? 9.548 0.739 -8.746 1.00 94.38 86 TRP A CA 1
ATOM 718 C C . TRP A 1 86 ? 10.292 2.011 -9.193 1.00 94.38 86 TRP A C 1
ATOM 720 O O . TRP A 1 86 ? 11.480 2.174 -8.919 1.00 94.38 86 TRP A O 1
ATOM 730 N N . GLY A 1 87 ? 9.620 2.903 -9.927 1.00 92.31 87 GLY A N 1
ATOM 731 C CA . GLY A 1 87 ? 10.246 4.115 -10.473 1.00 92.31 87 GLY A CA 1
ATOM 732 C C . GLY A 1 87 ? 11.069 3.909 -11.753 1.00 92.31 87 GLY A C 1
ATOM 733 O O . GLY A 1 87 ? 11.584 4.883 -12.301 1.00 92.31 87 GLY A O 1
ATOM 734 N N . ILE A 1 88 ? 11.218 2.670 -12.243 1.00 91.62 88 ILE A N 1
ATOM 735 C CA . ILE A 1 88 ? 12.067 2.353 -13.400 1.00 91.62 88 ILE A CA 1
ATOM 736 C C . ILE A 1 88 ? 11.228 2.081 -14.652 1.00 91.62 88 ILE A C 1
ATOM 738 O O . ILE A 1 88 ? 10.418 1.154 -14.704 1.00 91.62 88 ILE A O 1
ATOM 742 N N . GLY A 1 89 ? 11.535 2.819 -15.720 1.00 88.88 89 GLY A N 1
ATOM 743 C CA . GLY A 1 89 ? 10.915 2.678 -17.038 1.00 88.88 89 GLY A CA 1
ATOM 744 C C . GLY A 1 89 ? 9.822 3.712 -17.294 1.00 88.88 89 GLY A C 1
ATOM 745 O O . GLY A 1 89 ? 9.555 4.574 -16.460 1.00 88.88 89 GLY A O 1
ATOM 746 N N . SER A 1 90 ? 9.212 3.631 -18.475 1.00 90.62 90 SER A N 1
ATOM 747 C CA . SER A 1 90 ? 8.099 4.498 -18.855 1.00 90.62 90 SER A CA 1
ATOM 748 C C . SER A 1 90 ? 6.831 4.140 -18.093 1.00 90.62 90 SER A C 1
ATOM 750 O O . SER A 1 90 ? 6.572 2.974 -17.790 1.00 90.62 90 SER A O 1
ATOM 752 N N . THR A 1 91 ? 5.994 5.135 -17.911 1.00 90.44 91 THR A N 1
ATOM 753 C CA . THR A 1 91 ? 4.598 4.998 -17.514 1.00 90.44 91 THR A CA 1
ATOM 754 C C . THR A 1 91 ? 3.683 4.880 -18.741 1.00 90.44 91 THR A C 1
ATOM 756 O O . THR A 1 91 ? 4.112 5.087 -19.882 1.00 90.44 91 THR A O 1
ATOM 759 N N . LYS A 1 92 ? 2.393 4.602 -18.520 1.00 86.44 92 LYS A N 1
ATOM 760 C CA . LYS A 1 92 ? 1.354 4.583 -19.558 1.00 86.44 92 LYS A CA 1
ATOM 761 C C . LYS A 1 92 ? 1.320 5.890 -20.363 1.00 86.44 92 LYS A C 1
ATOM 763 O O . LYS A 1 92 ? 1.121 5.854 -21.576 1.00 86.44 92 LYS A O 1
ATOM 768 N N . PHE A 1 93 ? 1.538 7.026 -19.703 1.00 84.88 93 PHE A N 1
ATOM 769 C CA . PHE A 1 93 ? 1.378 8.351 -20.306 1.00 84.88 93 PHE A CA 1
ATOM 770 C C . PHE A 1 93 ? 2.616 8.834 -21.063 1.00 84.88 93 PHE A C 1
ATOM 772 O O . PHE A 1 93 ? 2.485 9.660 -21.963 1.00 84.88 93 PHE A O 1
ATOM 779 N N . ASP A 1 94 ? 3.798 8.283 -20.777 1.00 83.56 94 ASP A N 1
ATOM 780 C CA . ASP A 1 94 ? 5.034 8.687 -21.464 1.00 83.56 94 ASP A CA 1
ATOM 781 C C . ASP A 1 94 ? 5.061 8.246 -22.937 1.00 83.56 94 ASP A C 1
ATOM 783 O O . ASP A 1 94 ? 5.730 8.863 -23.761 1.00 83.56 94 ASP A O 1
ATOM 787 N N . ASN A 1 95 ? 4.310 7.197 -23.287 1.00 68.62 95 ASN A N 1
ATOM 788 C CA . ASN A 1 95 ? 4.297 6.621 -24.635 1.00 68.62 95 ASN A CA 1
ATOM 789 C C . ASN A 1 95 ? 3.133 7.120 -25.517 1.00 68.62 95 ASN A C 1
ATOM 791 O O . ASN A 1 95 ? 2.867 6.533 -26.563 1.00 68.62 95 ASN A O 1
ATOM 795 N N . GLY A 1 96 ? 2.414 8.176 -25.112 1.00 59.03 96 GLY A N 1
ATOM 796 C CA . GLY A 1 96 ? 1.315 8.753 -25.903 1.00 59.03 96 GLY A CA 1
ATOM 797 C C . GLY A 1 96 ? 0.091 7.839 -26.071 1.00 59.03 96 GLY A C 1
ATOM 798 O O . GLY A 1 96 ? -0.711 8.045 -26.981 1.00 59.03 96 GLY A O 1
ATOM 799 N N . GLY A 1 97 ? -0.053 6.817 -25.223 1.00 56.78 97 GLY A N 1
ATOM 800 C CA . GLY A 1 97 ? -1.202 5.917 -25.237 1.00 56.78 97 GLY A CA 1
ATOM 801 C C . GLY A 1 97 ? -2.423 6.571 -24.595 1.00 56.78 97 GLY A C 1
ATOM 802 O O . GLY A 1 97 ? -2.446 6.745 -23.377 1.00 56.78 97 GLY A O 1
ATOM 803 N N . ASN A 1 98 ? -3.419 6.910 -25.422 1.00 48.12 98 ASN A N 1
ATOM 804 C CA . ASN A 1 98 ? -4.778 7.260 -24.983 1.00 48.12 98 ASN A CA 1
ATOM 805 C C . ASN A 1 98 ? -5.348 6.198 -24.020 1.00 48.12 98 ASN A C 1
ATOM 807 O O . ASN A 1 98 ? -5.205 4.988 -24.310 1.00 48.12 98 ASN A O 1
#

Foldseek 3Di:
DPPPLPLDAPDADVVQLETEHEAAQQACVVVVVSVVVNLVVSVVVVHAYEYEYYHPDDDDPVVVVVQCCCCRPHPHRYDYDYDPQRVHDHHCPVVVHD